Protein AF-A0A438CGZ0-F1 (afdb_monomer)

Nearest PDB structures (foldseek):
  6u94-assembly1_A  TM=7.783E-01  e=4.989E+00  Burkholderia mallei ATCC 23344

Structure (mmCIF, N/CA/C/O backbone):
data_AF-A0A438CGZ0-F1
#
_entry.id   AF-A0A438CGZ0-F1
#
loop_
_atom_site.group_PDB
_atom_site.id
_atom_site.type_symbol
_atom_site.label_atom_id
_atom_site.label_alt_id
_atom_site.label_comp_id
_atom_site.label_asym_id
_atom_site.label_entity_id
_atom_site.label_seq_id
_atom_site.pdbx_PDB_ins_code
_atom_site.Cartn_x
_atom_site.Cartn_y
_atom_site.Cartn_z
_atom_site.occupancy
_atom_site.B_iso_or_equiv
_atom_site.auth_seq_id
_atom_site.auth_comp_id
_atom_site.auth_asym_id
_atom_site.auth_atom_id
_atom_site.pdbx_PDB_model_num
ATOM 1 N N . MET A 1 1 ? 18.623 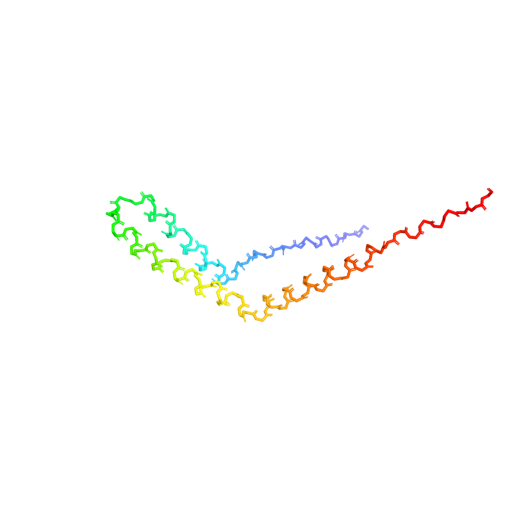-29.831 43.066 1.00 40.50 1 MET A N 1
ATOM 2 C CA . MET A 1 1 ? 19.033 -29.074 41.864 1.00 40.50 1 MET A CA 1
ATOM 3 C C . MET A 1 1 ? 17.835 -29.038 40.930 1.00 40.50 1 MET A C 1
ATOM 5 O O . MET A 1 1 ? 17.558 -30.032 40.277 1.00 40.50 1 MET A O 1
ATOM 9 N N . ALA A 1 2 ? 17.030 -27.977 40.992 1.00 46.72 2 ALA A N 1
ATOM 10 C CA . ALA A 1 2 ? 15.829 -27.858 40.170 1.00 46.72 2 ALA A CA 1
ATOM 11 C C . ALA A 1 2 ? 16.216 -27.200 38.841 1.00 46.72 2 ALA A C 1
ATOM 13 O O . ALA A 1 2 ? 16.559 -26.020 38.812 1.00 46.72 2 ALA A O 1
ATOM 14 N N . ASN A 1 3 ? 16.207 -27.978 37.758 1.00 55.06 3 ASN A N 1
ATOM 15 C CA . ASN A 1 3 ? 16.378 -27.449 36.411 1.00 55.06 3 ASN A CA 1
ATOM 16 C C . ASN A 1 3 ? 15.106 -26.685 36.039 1.00 55.06 3 ASN A C 1
ATOM 18 O O . ASN A 1 3 ? 14.075 -27.285 35.744 1.00 55.06 3 ASN A O 1
ATOM 22 N N . GLY A 1 4 ? 15.180 -25.355 36.096 1.00 56.44 4 GLY A N 1
ATOM 23 C CA . GLY A 1 4 ? 14.126 -24.480 35.603 1.00 56.44 4 GLY A CA 1
ATOM 24 C C . GLY A 1 4 ? 13.933 -24.695 34.105 1.00 56.44 4 GLY A C 1
ATOM 25 O O . GLY A 1 4 ? 14.864 -24.520 33.317 1.00 56.44 4 GLY A O 1
ATOM 26 N N . CYS A 1 5 ? 12.725 -25.083 33.707 1.00 59.53 5 CYS A N 1
ATOM 27 C CA . CYS A 1 5 ? 12.324 -25.157 32.309 1.00 59.53 5 CYS A CA 1
ATOM 28 C C . CYS A 1 5 ? 12.325 -23.743 31.712 1.00 59.53 5 CYS A C 1
ATOM 30 O O . CYS A 1 5 ? 11.352 -23.003 31.831 1.00 59.53 5 CYS A O 1
ATOM 32 N N . HIS A 1 6 ? 13.429 -23.358 31.072 1.00 62.50 6 HIS A N 1
ATOM 33 C CA . HIS A 1 6 ? 13.514 -22.125 30.299 1.00 62.50 6 HIS A CA 1
ATOM 34 C C . HIS A 1 6 ? 12.784 -22.332 28.966 1.00 62.50 6 HIS A C 1
ATOM 36 O O . HIS A 1 6 ? 13.388 -22.700 27.956 1.00 62.50 6 HIS A O 1
ATOM 42 N N . VAL A 1 7 ? 11.468 -22.122 28.962 1.00 61.81 7 VAL A N 1
ATOM 43 C CA . VAL A 1 7 ? 10.663 -22.113 27.735 1.00 61.81 7 VAL A CA 1
ATOM 44 C C . VAL A 1 7 ? 11.102 -20.904 26.909 1.00 61.81 7 VAL A C 1
ATOM 46 O O . VAL A 1 7 ? 10.766 -19.763 27.211 1.00 61.81 7 VAL A O 1
ATOM 49 N N . ARG A 1 8 ? 11.938 -21.138 25.894 1.00 63.56 8 ARG A N 1
ATOM 50 C CA . ARG A 1 8 ? 12.254 -20.132 24.878 1.00 63.56 8 ARG A CA 1
ATOM 51 C C . ARG A 1 8 ? 11.051 -20.038 23.948 1.00 63.56 8 ARG A C 1
ATOM 53 O O . ARG A 1 8 ? 10.795 -20.967 23.187 1.00 63.56 8 ARG A O 1
ATOM 60 N N . SER A 1 9 ? 10.306 -18.943 24.035 1.00 69.12 9 SER A N 1
ATOM 61 C CA . SER A 1 9 ? 9.227 -18.642 23.100 1.00 69.12 9 SER A CA 1
ATOM 62 C C . SER A 1 9 ? 9.799 -18.558 21.687 1.00 69.12 9 SER A C 1
ATOM 64 O O . SER A 1 9 ? 10.638 -17.709 21.397 1.00 69.12 9 SER A O 1
ATOM 66 N N . ILE A 1 10 ? 9.359 -19.456 20.815 1.00 62.75 10 ILE A N 1
ATOM 67 C CA . ILE A 1 10 ? 9.605 -19.365 19.380 1.00 62.75 10 ILE A CA 1
ATOM 68 C C . ILE A 1 10 ? 8.560 -18.412 18.797 1.00 62.75 10 ILE A C 1
ATOM 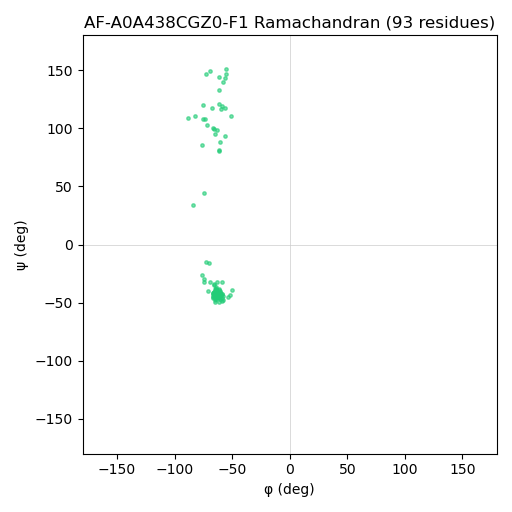70 O O . ILE A 1 10 ? 7.368 -18.716 18.794 1.00 62.75 10 ILE A O 1
ATOM 74 N N . SER A 1 11 ? 8.979 -17.231 18.345 1.00 66.50 11 SER A N 1
ATOM 75 C CA . SER A 1 11 ? 8.104 -16.387 17.537 1.00 66.50 11 SER A CA 1
ATOM 76 C C . SER A 1 11 ? 7.877 -17.093 16.203 1.00 66.50 11 SER A C 1
ATOM 78 O O . SER A 1 11 ? 8.812 -17.373 15.453 1.00 66.50 11 SER A O 1
ATOM 80 N N . LEU A 1 12 ? 6.620 -17.435 15.924 1.00 62.97 12 LEU A N 1
ATOM 81 C CA . LEU A 1 12 ? 6.235 -17.917 14.604 1.00 62.97 12 LEU A CA 1
ATOM 82 C C . LEU A 1 12 ? 6.521 -16.806 13.585 1.00 62.97 12 LEU A C 1
ATOM 84 O O . LEU A 1 12 ? 6.349 -15.628 13.916 1.00 62.97 12 LEU A O 1
ATOM 88 N N . PRO A 1 13 ? 6.952 -17.141 12.357 1.00 59.56 13 PRO A N 1
ATOM 89 C CA . PRO A 1 13 ? 7.134 -16.136 11.324 1.00 59.56 13 PRO A CA 1
ATOM 90 C C . PRO A 1 13 ? 5.813 -15.387 11.135 1.00 59.56 13 PRO A C 1
ATOM 92 O O . PRO A 1 13 ? 4.797 -15.985 10.776 1.00 59.56 13 PRO A O 1
ATOM 95 N N . SER A 1 14 ? 5.827 -14.081 11.405 1.00 64.38 14 SER A N 1
ATOM 96 C CA . SER A 1 14 ? 4.680 -13.212 11.156 1.00 64.38 14 SER A CA 1
ATOM 97 C C . SER A 1 14 ? 4.462 -13.162 9.651 1.00 64.38 14 SER A C 1
ATOM 99 O O . SER A 1 14 ? 5.185 -12.484 8.920 1.00 64.38 14 SER A O 1
ATOM 101 N N . ARG A 1 15 ? 3.509 -13.953 9.162 1.00 68.06 15 ARG A N 1
ATOM 102 C CA . ARG A 1 15 ? 3.150 -13.958 7.750 1.00 68.06 15 ARG A CA 1
ATOM 103 C C . ARG A 1 15 ? 2.330 -12.704 7.482 1.00 68.06 15 ARG A C 1
ATOM 105 O O . ARG A 1 15 ? 1.289 -12.508 8.104 1.00 68.06 15 ARG A O 1
ATOM 112 N N . SER A 1 16 ? 2.809 -11.853 6.578 1.00 75.94 16 SER A N 1
ATOM 113 C CA . SER A 1 16 ? 2.077 -10.650 6.183 1.00 75.94 16 SER A CA 1
ATOM 114 C C . SER A 1 16 ? 0.681 -11.016 5.685 1.00 75.94 16 SER A C 1
ATOM 116 O O . SER A 1 16 ? 0.493 -12.045 5.026 1.00 75.94 16 SER A O 1
ATOM 118 N N . HIS A 1 17 ? -0.297 -10.164 5.995 1.00 79.75 17 HIS A N 1
ATOM 119 C CA . HIS A 1 17 ? -1.657 -10.338 5.508 1.00 79.75 17 HIS A CA 1
ATOM 120 C C . HIS A 1 17 ? -1.655 -10.375 3.965 1.00 79.75 17 HIS A C 1
ATOM 122 O O . HIS A 1 17 ? -0.921 -9.591 3.351 1.00 79.75 17 HIS A O 1
ATOM 128 N N . PRO A 1 18 ? -2.457 -11.242 3.315 1.00 84.44 18 PRO A N 1
ATOM 129 C CA . PRO A 1 18 ? -2.502 -11.346 1.854 1.00 84.44 18 PRO A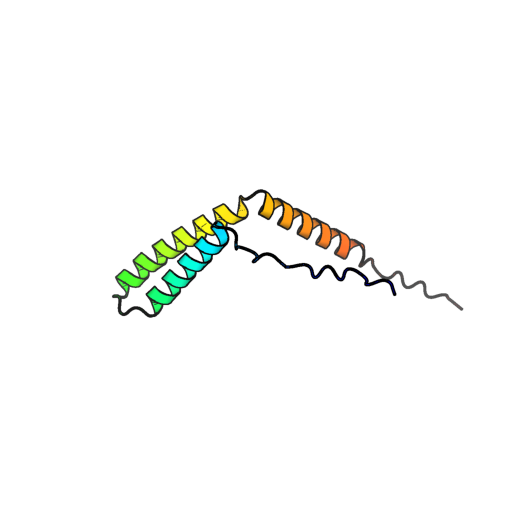 CA 1
ATOM 130 C C . PRO A 1 18 ? -2.685 -9.996 1.146 1.00 84.44 18 PRO A C 1
ATOM 132 O O . PRO A 1 18 ? -2.015 -9.720 0.154 1.00 84.44 18 PRO A O 1
ATOM 135 N N . THR A 1 19 ? -3.520 -9.116 1.705 1.00 86.62 19 THR A N 1
ATOM 136 C CA . THR A 1 19 ? -3.746 -7.757 1.187 1.00 86.62 19 THR A CA 1
ATOM 137 C C . THR A 1 19 ? -2.480 -6.898 1.219 1.00 86.62 19 THR A C 1
ATOM 139 O O . THR A 1 19 ? -2.160 -6.227 0.243 1.00 86.62 19 THR A O 1
ATOM 142 N N . THR A 1 20 ? -1.703 -6.959 2.303 1.00 86.56 20 THR A N 1
ATOM 143 C CA . THR A 1 20 ? -0.431 -6.228 2.423 1.00 86.56 20 THR A CA 1
ATOM 144 C C . THR A 1 20 ? 0.587 -6.714 1.395 1.00 86.56 20 THR A C 1
ATOM 146 O O . THR A 1 20 ? 1.319 -5.914 0.817 1.00 86.56 20 THR A O 1
ATOM 149 N N . LEU A 1 21 ? 0.615 -8.021 1.129 1.00 90.44 21 LEU A N 1
ATOM 150 C CA . LEU A 1 21 ? 1.496 -8.602 0.121 1.00 90.44 21 LEU A CA 1
ATOM 151 C C . LEU A 1 21 ? 1.110 -8.148 -1.297 1.00 90.44 21 LEU A C 1
ATOM 153 O O . LEU A 1 21 ? 1.987 -7.775 -2.074 1.00 90.44 21 LEU A O 1
ATOM 157 N N . LYS A 1 22 ? -0.192 -8.093 -1.603 1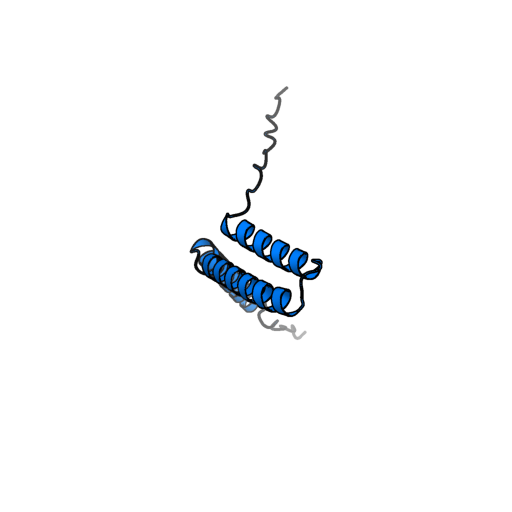.00 90.88 22 LYS A N 1
ATOM 158 C CA . LYS A 1 22 ? -0.724 -7.584 -2.880 1.00 90.88 22 LYS A CA 1
ATOM 159 C C . LYS A 1 22 ? -0.324 -6.119 -3.117 1.00 90.88 22 LYS A C 1
ATOM 161 O O . LYS A 1 22 ? 0.147 -5.784 -4.199 1.00 90.88 22 LYS A O 1
ATOM 166 N N . ILE A 1 23 ? -0.409 -5.269 -2.089 1.00 92.81 23 ILE A N 1
ATOM 167 C CA . ILE A 1 23 ? 0.050 -3.866 -2.148 1.00 92.81 23 ILE A CA 1
ATOM 168 C C . ILE A 1 23 ? 1.543 -3.791 -2.493 1.00 92.81 23 ILE A C 1
ATOM 170 O O . ILE A 1 23 ? 1.931 -3.061 -3.404 1.00 92.81 23 ILE A O 1
ATOM 174 N N . GLN A 1 24 ? 2.388 -4.570 -1.808 1.00 92.81 24 GLN A N 1
ATOM 175 C CA . GLN A 1 24 ? 3.829 -4.575 -2.086 1.00 92.81 24 GLN A CA 1
ATOM 176 C C . GLN A 1 24 ? 4.152 -5.028 -3.514 1.00 92.81 24 GLN A C 1
ATOM 178 O O . GLN A 1 24 ? 5.045 -4.468 -4.150 1.00 92.81 24 GLN A O 1
ATOM 183 N N . GLN A 1 25 ? 3.418 -6.011 -4.035 1.00 92.75 25 GLN A N 1
ATOM 184 C CA . GLN A 1 25 ? 3.579 -6.470 -5.414 1.00 92.75 25 GLN A CA 1
ATOM 185 C C . GLN A 1 25 ? 3.240 -5.370 -6.424 1.00 92.75 25 GLN A C 1
ATOM 187 O O . GLN A 1 25 ? 4.009 -5.159 -7.362 1.00 92.75 25 GLN A O 1
ATOM 192 N N . GLN A 1 26 ? 2.141 -4.637 -6.220 1.00 93.81 26 GLN A N 1
ATOM 193 C CA . GLN A 1 26 ? 1.762 -3.536 -7.114 1.00 93.81 26 GLN A CA 1
ATOM 194 C C . GLN A 1 26 ? 2.781 -2.392 -7.070 1.00 93.81 26 GLN A C 1
ATOM 196 O O . GLN A 1 26 ? 3.172 -1.874 -8.115 1.00 93.81 26 GLN A O 1
ATOM 201 N N . LEU A 1 27 ? 3.300 -2.056 -5.885 1.00 94.62 27 LEU A N 1
ATOM 202 C CA . LEU A 1 27 ? 4.379 -1.073 -5.753 1.00 94.62 27 LEU A CA 1
ATOM 203 C C . LEU A 1 27 ? 5.645 -1.514 -6.496 1.00 94.62 27 LEU A C 1
ATOM 205 O O . LEU A 1 27 ? 6.219 -0.734 -7.251 1.00 94.62 27 LEU A O 1
ATOM 209 N N . ASN A 1 28 ? 6.052 -2.776 -6.348 1.00 94.31 28 ASN A N 1
ATOM 210 C CA . ASN A 1 28 ? 7.215 -3.307 -7.059 1.00 94.31 28 ASN A CA 1
ATOM 211 C C . ASN A 1 28 ? 7.018 -3.277 -8.587 1.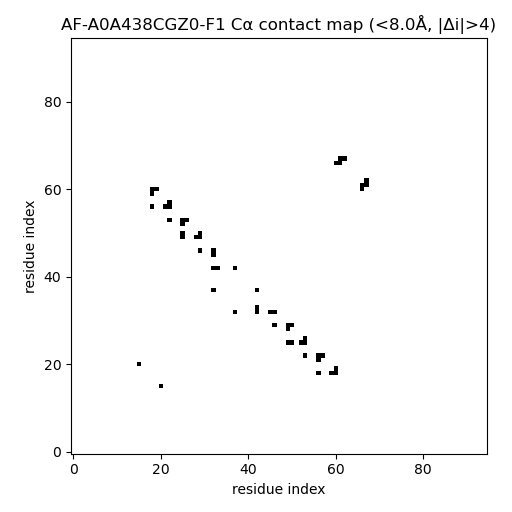00 94.31 28 ASN A C 1
ATOM 213 O O . ASN A 1 28 ? 7.922 -2.888 -9.329 1.00 94.31 28 ASN A O 1
ATOM 217 N N . LYS A 1 29 ? 5.817 -3.614 -9.065 1.00 92.69 29 LYS A N 1
ATOM 218 C CA . LYS A 1 29 ? 5.437 -3.527 -10.482 1.00 92.69 29 LYS A CA 1
ATOM 219 C C . LYS A 1 29 ? 5.535 -2.091 -11.017 1.00 92.69 29 LYS A C 1
ATOM 221 O O . LYS A 1 29 ? 6.043 -1.889 -12.115 1.00 92.69 29 LYS A O 1
ATOM 226 N N . LEU A 1 30 ? 5.112 -1.089 -10.245 1.00 92.88 30 LEU A N 1
ATOM 227 C CA . LEU A 1 30 ? 5.255 0.321 -10.629 1.00 92.88 30 LEU A CA 1
ATOM 228 C C . LEU A 1 30 ? 6.727 0.764 -10.669 1.00 92.88 30 LEU A C 1
ATOM 230 O O . LEU A 1 30 ? 7.141 1.402 -11.636 1.00 92.88 30 LEU A O 1
ATOM 234 N N . THR A 1 31 ? 7.542 0.367 -9.687 1.00 93.38 31 THR A N 1
ATOM 235 C CA . THR A 1 31 ? 8.988 0.659 -9.681 1.00 93.38 31 THR A CA 1
ATOM 236 C C . THR A 1 31 ? 9.708 0.011 -10.868 1.0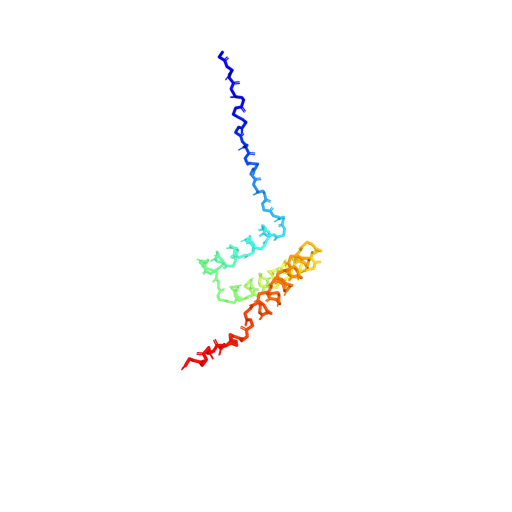0 93.38 31 THR A C 1
ATOM 238 O O . THR A 1 31 ? 10.542 0.633 -11.520 1.00 93.38 31 THR A O 1
ATOM 241 N N . THR A 1 32 ? 9.376 -1.240 -11.193 1.00 92.94 32 THR A N 1
ATOM 242 C CA . THR A 1 32 ? 9.970 -1.942 -12.345 1.00 92.94 32 THR A CA 1
ATOM 243 C C . THR A 1 32 ? 9.521 -1.363 -13.684 1.00 92.94 32 THR A C 1
ATOM 245 O O . THR A 1 32 ? 10.308 -1.339 -14.631 1.00 92.94 32 THR A O 1
ATOM 248 N N . LEU A 1 33 ? 8.289 -0.852 -13.775 1.00 91.88 33 LEU A N 1
ATOM 249 C CA . LEU A 1 33 ? 7.805 -0.140 -14.957 1.00 91.88 33 LEU A CA 1
ATOM 250 C C . LEU A 1 33 ? 8.587 1.159 -15.200 1.00 91.88 33 LEU A C 1
ATOM 252 O O . LEU A 1 33 ? 8.887 1.486 -16.349 1.00 91.88 33 LEU A O 1
ATOM 256 N N . GLU A 1 34 ? 8.948 1.876 -14.136 1.00 88.19 34 GLU A N 1
ATOM 257 C CA . GLU A 1 34 ? 9.772 3.085 -14.222 1.00 88.19 34 GLU A CA 1
ATOM 258 C C . GLU A 1 34 ? 11.151 2.762 -14.822 1.00 88.19 34 GLU A C 1
ATOM 260 O O . GLU A 1 34 ? 11.523 3.346 -15.845 1.00 88.19 34 GLU A O 1
ATOM 265 N N . ALA A 1 35 ? 11.812 1.724 -14.300 1.00 89.25 35 ALA A N 1
ATOM 266 C CA . ALA A 1 35 ? 13.106 1.234 -14.781 1.00 89.25 35 ALA A CA 1
ATOM 267 C C . ALA A 1 35 ? 13.064 0.543 -16.165 1.00 89.25 35 ALA A C 1
ATOM 269 O O . ALA A 1 35 ? 14.103 0.333 -16.793 1.00 89.25 35 ALA A O 1
ATOM 270 N N . SER A 1 36 ? 11.882 0.164 -16.656 1.00 89.00 36 SER A N 1
ATOM 271 C CA . SER A 1 36 ? 11.711 -0.520 -17.943 1.00 89.00 36 SER A CA 1
ATOM 272 C C . SER A 1 36 ? 12.013 0.404 -19.131 1.00 89.00 36 SER A C 1
ATOM 274 O O . SER A 1 36 ? 11.736 1.599 -19.096 1.00 89.00 36 SER A O 1
ATOM 276 N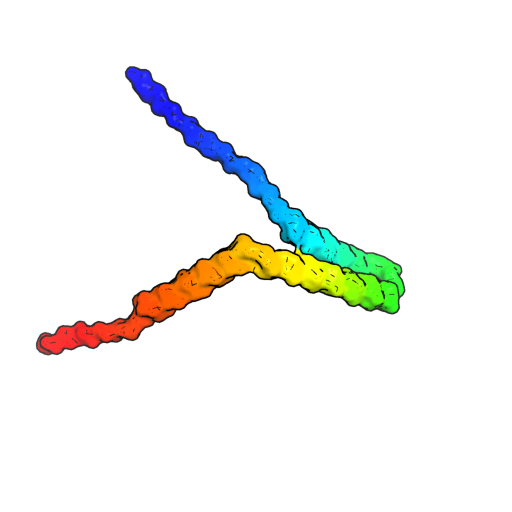 N . SER A 1 37 ? 12.504 -0.132 -20.250 1.00 87.00 37 SER A N 1
ATOM 277 C CA . SER A 1 37 ? 12.676 0.621 -21.509 1.00 87.00 37 SER A CA 1
ATOM 278 C C . SER A 1 37 ? 11.391 0.692 -22.353 1.00 87.00 37 SER A C 1
ATOM 280 O O . SER A 1 37 ? 11.432 0.663 -23.580 1.00 87.00 37 SER A O 1
ATOM 282 N N . THR A 1 38 ? 10.226 0.751 -21.707 1.00 86.19 38 THR A N 1
ATOM 283 C CA . THR A 1 38 ? 8.923 0.906 -22.368 1.00 86.19 38 THR A CA 1
ATOM 284 C C . THR A 1 38 ? 8.733 2.326 -22.907 1.00 86.19 38 THR A C 1
ATOM 286 O O . THR A 1 38 ? 9.200 3.301 -22.318 1.00 86.19 38 THR A O 1
ATOM 289 N N . SER A 1 39 ? 8.024 2.450 -24.035 1.00 89.81 39 SER A N 1
ATOM 290 C CA . SER A 1 39 ? 7.641 3.752 -24.600 1.00 89.81 39 SER A CA 1
ATOM 291 C C . SER A 1 39 ? 6.869 4.585 -23.574 1.00 89.81 39 SER A C 1
ATOM 293 O O . SER A 1 39 ? 6.097 4.030 -22.791 1.00 89.81 39 SER A O 1
ATOM 295 N N . ALA A 1 40 ? 7.033 5.911 -23.603 1.00 88.19 40 ALA A N 1
ATOM 296 C CA . ALA A 1 40 ? 6.410 6.831 -22.650 1.00 88.19 40 ALA A CA 1
ATOM 297 C C . ALA A 1 40 ? 4.892 6.616 -22.523 1.00 88.19 40 ALA A C 1
ATOM 299 O O . ALA A 1 40 ? 4.382 6.521 -21.414 1.00 88.19 40 ALA A O 1
ATOM 300 N N . LEU A 1 41 ? 4.185 6.429 -23.644 1.00 88.75 41 LEU A N 1
ATOM 301 C CA . LEU A 1 41 ? 2.741 6.167 -23.644 1.00 88.75 41 LEU A CA 1
ATOM 302 C C . LEU A 1 41 ? 2.379 4.823 -22.982 1.00 88.75 41 LEU A C 1
ATOM 304 O O . LEU A 1 41 ? 1.385 4.721 -22.259 1.00 88.75 41 LEU A O 1
ATOM 308 N N . GLY A 1 42 ? 3.206 3.796 -23.199 1.00 88.19 42 GLY A N 1
ATOM 309 C CA . GLY A 1 42 ? 3.076 2.501 -22.528 1.00 88.19 42 GLY A CA 1
ATOM 310 C C . GLY A 1 42 ? 3.293 2.640 -21.023 1.00 88.19 42 GLY A C 1
ATOM 311 O O . GLY A 1 42 ? 2.460 2.210 -20.237 1.00 88.19 42 GLY A O 1
ATOM 312 N N . LYS A 1 43 ? 4.342 3.357 -20.604 1.00 90.69 43 LYS A N 1
ATOM 313 C CA . LYS A 1 43 ? 4.581 3.655 -19.184 1.00 90.69 43 LYS A CA 1
ATOM 314 C C . LYS A 1 43 ? 3.416 4.396 -18.539 1.00 90.69 43 LYS A C 1
ATOM 316 O O . LYS A 1 43 ? 3.016 4.034 -17.439 1.00 90.69 43 LYS A O 1
ATOM 321 N N . THR A 1 44 ? 2.848 5.400 -19.207 1.00 90.75 44 THR A N 1
ATOM 322 C CA . THR A 1 44 ? 1.712 6.151 -18.659 1.00 90.75 44 THR A CA 1
ATOM 323 C C . THR A 1 44 ? 0.480 5.262 -18.507 1.00 90.75 44 THR A C 1
ATOM 325 O O . THR A 1 44 ? -0.100 5.216 -17.429 1.00 90.75 44 THR A O 1
ATOM 328 N N . SER A 1 45 ? 0.098 4.513 -19.545 1.00 92.19 45 SER A N 1
ATOM 329 C CA . SER A 1 45 ? -1.085 3.638 -19.489 1.00 92.19 45 SER A CA 1
ATOM 330 C C . SER A 1 45 ? -0.935 2.497 -18.474 1.00 92.19 45 SER A C 1
ATOM 332 O O . SER A 1 45 ? -1.812 2.305 -17.631 1.00 92.19 45 SER A O 1
ATOM 334 N N . ASN A 1 46 ? 0.197 1.789 -18.481 1.00 91.31 46 ASN A N 1
ATOM 335 C CA . ASN A 1 46 ? 0.497 0.748 -17.497 1.00 91.31 46 ASN A CA 1
ATOM 336 C C . ASN A 1 46 ? 0.619 1.310 -16.072 1.00 91.31 46 ASN A C 1
ATOM 338 O O . ASN A 1 46 ? 0.199 0.651 -15.122 1.00 91.31 46 ASN A O 1
ATOM 342 N N . GLY A 1 47 ? 1.171 2.515 -15.918 1.00 93.50 47 GLY A N 1
ATOM 343 C CA . GLY A 1 47 ? 1.314 3.186 -14.629 1.00 93.50 47 GLY A CA 1
ATOM 344 C C . GLY A 1 47 ? -0.035 3.566 -14.027 1.00 93.50 47 GLY A C 1
ATOM 345 O O . GLY A 1 47 ? -0.274 3.294 -12.854 1.00 93.50 47 GLY A O 1
ATOM 346 N N . LEU A 1 48 ? -0.944 4.119 -14.837 1.00 94.81 48 LEU A N 1
ATOM 347 C CA . LEU A 1 48 ? -2.309 4.439 -14.410 1.00 94.81 48 LEU A CA 1
ATOM 348 C C . LEU A 1 48 ? -3.092 3.184 -14.009 1.00 94.81 48 LEU A C 1
ATOM 350 O O . LEU A 1 48 ? -3.727 3.177 -12.959 1.00 94.81 48 LEU A O 1
ATOM 354 N N . SER A 1 49 ? -2.989 2.107 -14.791 1.00 93.44 49 SER A N 1
ATOM 355 C CA . SER A 1 49 ? -3.626 0.830 -14.444 1.00 93.44 49 SER A CA 1
ATOM 356 C C . SER A 1 49 ? -3.057 0.234 -13.148 1.00 93.44 49 SER A C 1
ATOM 358 O O . SER A 1 49 ? -3.813 -0.220 -12.294 1.00 93.44 49 SER A O 1
ATOM 360 N N . GLY A 1 50 ? -1.735 0.288 -12.948 1.00 93.56 50 GLY A N 1
ATOM 361 C CA . GLY A 1 50 ? -1.117 -0.168 -11.699 1.00 93.56 50 GLY A CA 1
ATOM 362 C C . GLY A 1 50 ? -1.510 0.680 -10.483 1.00 93.56 50 GLY A C 1
ATOM 363 O O . GLY A 1 50 ? -1.669 0.142 -9.389 1.00 93.56 50 GLY A O 1
ATOM 364 N N . LEU A 1 51 ? -1.708 1.989 -10.666 1.00 95.00 51 LEU A N 1
ATOM 365 C CA . LEU A 1 51 ? -2.237 2.880 -9.629 1.00 95.00 51 LEU A CA 1
ATOM 366 C C . LEU A 1 51 ? -3.676 2.518 -9.253 1.00 95.00 51 LEU A C 1
ATOM 368 O O . LEU A 1 51 ? -3.976 2.429 -8.067 1.00 95.00 51 LEU A O 1
ATOM 372 N N . GLU A 1 52 ? -4.546 2.274 -10.231 1.00 95.38 52 GLU A N 1
ATOM 373 C CA . GLU A 1 52 ? -5.923 1.828 -9.984 1.00 95.38 52 GLU A CA 1
ATOM 374 C C . GLU A 1 52 ? -5.955 0.517 -9.180 1.00 95.38 52 GLU A C 1
ATOM 376 O O . GLU A 1 52 ? -6.637 0.427 -8.157 1.00 95.38 52 GLU A O 1
ATOM 381 N N . GLU A 1 53 ? -5.155 -0.481 -9.578 1.00 94.00 53 GLU A N 1
ATOM 382 C CA . GLU A 1 53 ? -5.028 -1.736 -8.827 1.00 94.00 53 GLU A CA 1
ATOM 383 C C . GLU A 1 53 ? -4.541 -1.500 -7.390 1.00 94.00 53 GLU A C 1
ATOM 385 O O . GLU A 1 53 ? -5.066 -2.106 -6.452 1.00 94.00 53 GLU A O 1
ATOM 390 N N . LEU A 1 54 ? -3.553 -0.622 -7.200 1.00 95.06 54 LEU A N 1
ATOM 391 C CA . LEU A 1 54 ? -3.028 -0.274 -5.880 1.00 95.06 54 LEU A CA 1
ATOM 392 C C . LEU A 1 54 ? -4.101 0.378 -4.999 1.00 95.06 54 LEU A C 1
ATOM 394 O O . LEU A 1 54 ? -4.245 -0.016 -3.839 1.00 95.06 54 LEU A O 1
ATOM 398 N N . TYR A 1 55 ? -4.868 1.325 -5.545 1.00 94.56 55 TYR A N 1
ATOM 399 C CA . TYR A 1 55 ? -5.977 1.970 -4.839 1.00 94.56 55 TYR A CA 1
ATOM 400 C C . TYR A 1 55 ? -7.026 0.951 -4.392 1.00 94.56 55 TYR A C 1
ATOM 402 O O . TYR A 1 55 ? -7.399 0.950 -3.220 1.00 94.56 55 TYR A O 1
ATOM 410 N N . ASN A 1 56 ? -7.420 0.026 -5.270 1.00 94.06 56 ASN A N 1
ATOM 411 C CA . ASN A 1 56 ? -8.355 -1.045 -4.915 1.00 94.06 56 ASN A CA 1
ATOM 412 C C . ASN A 1 56 ? -7.806 -1.934 -3.785 1.00 94.06 56 ASN A C 1
ATOM 414 O O . ASN A 1 56 ? -8.531 -2.283 -2.859 1.00 94.06 56 ASN A O 1
ATOM 418 N N . CYS A 1 57 ? -6.508 -2.256 -3.799 1.00 92.50 57 CYS A N 1
ATOM 419 C CA . CYS A 1 57 ? -5.891 -3.031 -2.716 1.00 92.50 57 CYS A CA 1
ATOM 420 C C . CYS A 1 57 ? -5.874 -2.276 -1.378 1.00 92.50 57 CYS A C 1
ATOM 422 O O . CYS A 1 57 ? -5.980 -2.896 -0.319 1.00 92.50 57 CYS A O 1
ATOM 424 N N . MET A 1 58 ? -5.704 -0.952 -1.409 1.00 91.94 58 MET A N 1
ATOM 425 C CA . MET A 1 58 ? -5.771 -0.125 -0.205 1.00 91.94 58 MET A CA 1
ATOM 426 C C . MET A 1 58 ? -7.197 -0.018 0.330 1.00 91.94 58 MET A C 1
ATOM 428 O O . MET A 1 58 ? -7.384 -0.108 1.540 1.00 91.94 58 MET A O 1
ATOM 432 N N . ASP A 1 59 ? -8.191 0.114 -0.546 1.00 92.88 59 ASP A N 1
ATOM 433 C CA . ASP A 1 59 ? -9.602 0.108 -0.158 1.00 92.88 59 ASP A CA 1
ATOM 434 C C . ASP A 1 59 ? -10.008 -1.238 0.471 1.00 92.88 59 ASP A C 1
ATOM 436 O O . ASP A 1 59 ? -10.559 -1.280 1.574 1.00 92.88 59 ASP A O 1
ATOM 440 N N . GLU A 1 60 ? -9.601 -2.357 -0.142 1.00 92.75 60 GLU A N 1
ATOM 441 C CA . GLU A 1 60 ? -9.725 -3.695 0.450 1.00 92.75 60 GLU A CA 1
ATOM 442 C C . GLU A 1 60 ? -9.077 -3.742 1.846 1.00 92.75 60 GLU A C 1
ATOM 444 O O . GLU A 1 60 ? -9.673 -4.248 2.791 1.00 92.75 60 GLU A O 1
ATOM 449 N N . LEU A 1 61 ? -7.874 -3.186 2.023 1.00 92.12 61 LEU A N 1
ATOM 450 C CA . LEU A 1 61 ? -7.199 -3.177 3.325 1.00 92.12 61 LEU A CA 1
ATOM 451 C C . LEU A 1 61 ? -7.938 -2.331 4.371 1.00 92.12 61 LEU A C 1
ATOM 453 O O . LEU A 1 61 ? -8.004 -2.732 5.533 1.00 92.12 61 LEU A O 1
ATOM 457 N N . LEU A 1 62 ? -8.456 -1.166 3.990 1.00 90.75 62 LEU A N 1
ATOM 458 C CA . LEU A 1 62 ? -9.147 -0.241 4.893 1.00 90.75 62 LEU A CA 1
ATOM 459 C C . LEU A 1 62 ? -10.554 -0.731 5.255 1.00 90.75 62 LEU A C 1
ATOM 461 O O . LEU A 1 62 ? -11.029 -0.486 6.364 1.00 90.75 62 LEU A O 1
ATOM 465 N N . SER A 1 63 ? -11.202 -1.467 4.355 1.00 91.38 63 SER A N 1
ATOM 466 C CA . SER A 1 63 ? -12.502 -2.092 4.605 1.00 91.38 63 SER A CA 1
ATOM 467 C C . SER A 1 63 ? -12.423 -3.299 5.548 1.00 91.38 63 SER A C 1
ATOM 469 O O . SER A 1 63 ? -13.448 -3.696 6.105 1.00 91.38 63 SER A O 1
ATOM 471 N N . LEU A 1 64 ? -11.230 -3.858 5.804 1.00 91.25 64 LEU A N 1
ATOM 472 C CA . LEU A 1 64 ? -11.073 -4.971 6.740 1.00 91.25 64 LEU A CA 1
ATOM 473 C C . LEU A 1 64 ? -11.495 -4.580 8.173 1.00 91.25 64 LEU A C 1
ATOM 475 O O . LEU A 1 64 ? -10.998 -3.585 8.711 1.00 91.25 64 LEU A O 1
ATOM 479 N N . PRO A 1 65 ? -12.307 -5.407 8.863 1.00 87.25 65 PRO A N 1
ATOM 480 C CA . PRO A 1 65 ? -12.729 -5.130 10.238 1.00 87.25 65 PRO A CA 1
ATOM 481 C C . PRO A 1 65 ? -11.568 -5.000 11.225 1.00 87.25 65 PRO A C 1
ATOM 483 O O . PRO A 1 65 ? -11.667 -4.258 12.199 1.00 87.25 65 PRO A O 1
ATOM 486 N N . SER A 1 66 ? -10.472 -5.730 11.005 1.00 86.00 66 SER A N 1
ATOM 487 C CA . SER A 1 66 ? -9.262 -5.638 11.829 1.00 86.00 66 SER A CA 1
ATOM 488 C C . SER A 1 66 ? -8.581 -4.280 11.681 1.00 86.00 66 SER A C 1
ATOM 490 O O . SER A 1 66 ? -8.166 -3.693 12.677 1.00 86.00 66 SER A O 1
ATOM 492 N N . THR A 1 67 ? -8.512 -3.760 10.455 1.00 87.44 67 THR A N 1
ATOM 493 C CA . THR A 1 67 ? -7.960 -2.438 10.160 1.00 87.44 67 THR A CA 1
ATOM 494 C C . THR A 1 67 ? -8.838 -1.348 10.763 1.00 87.44 67 THR A C 1
ATOM 496 O O . THR A 1 67 ? -8.320 -0.470 11.445 1.00 87.44 67 THR A O 1
ATOM 499 N N . GLN A 1 68 ? -10.163 -1.430 10.601 1.00 91.12 68 GLN A N 1
ATOM 500 C CA . GLN A 1 68 ? -11.086 -0.463 11.207 1.00 91.12 68 GLN A CA 1
ATOM 501 C C . GLN A 1 68 ? -10.990 -0.465 12.733 1.00 91.12 68 GLN A C 1
ATOM 503 O O . GLN A 1 68 ? -10.871 0.598 13.333 1.00 91.12 68 GLN A O 1
ATOM 508 N N . GLN A 1 69 ? -10.957 -1.644 13.363 1.00 88.75 69 GLN A N 1
ATOM 509 C CA . GLN A 1 69 ? -10.773 -1.751 14.813 1.00 88.75 69 GLN A CA 1
ATOM 510 C C . GLN A 1 69 ? -9.437 -1.164 15.267 1.00 88.75 69 GLN A C 1
ATOM 512 O O . GLN A 1 69 ? -9.415 -0.404 16.230 1.00 88.75 69 GLN A O 1
ATOM 517 N N . ALA A 1 70 ? -8.337 -1.466 14.573 1.00 86.62 70 ALA A N 1
ATOM 518 C CA . ALA A 1 70 ? -7.028 -0.908 14.900 1.00 86.62 70 ALA A CA 1
ATOM 519 C C . ALA A 1 70 ? -7.015 0.627 14.789 1.00 86.62 70 ALA A C 1
ATOM 521 O O . ALA A 1 70 ? -6.491 1.304 15.671 1.00 86.62 70 ALA A O 1
ATOM 522 N N . LEU A 1 71 ? -7.643 1.185 13.749 1.00 87.19 71 LEU A N 1
ATOM 523 C CA . LEU A 1 71 ? -7.774 2.632 13.574 1.00 87.19 71 LEU A CA 1
ATOM 524 C C . LEU A 1 71 ? -8.656 3.261 14.662 1.00 87.19 71 LEU A C 1
ATOM 526 O O . LEU A 1 71 ? -8.295 4.303 15.206 1.00 87.19 71 LEU A O 1
ATOM 530 N N . SER A 1 72 ? -9.780 2.632 15.018 1.00 86.44 72 SER A N 1
ATOM 531 C CA . SER A 1 72 ? -10.651 3.090 16.108 1.00 86.44 72 SER A CA 1
ATOM 532 C C . SER A 1 72 ? -9.950 3.056 17.467 1.00 86.44 72 SER A C 1
ATOM 534 O O . SER A 1 72 ? -10.068 4.017 18.226 1.00 86.44 72 SER A O 1
ATOM 536 N N . LEU A 1 73 ? -9.197 1.992 17.762 1.00 84.12 73 LEU A N 1
ATOM 537 C CA . LEU A 1 73 ? -8.391 1.881 18.981 1.00 84.12 73 LEU A CA 1
ATOM 538 C C . LEU A 1 73 ? -7.331 2.980 19.035 1.00 84.12 73 LEU A C 1
ATOM 540 O O . LEU A 1 73 ? -7.234 3.676 20.038 1.00 84.12 73 LEU A O 1
ATOM 544 N N . HIS A 1 74 ? -6.615 3.209 17.936 1.00 80.94 74 HIS A N 1
ATOM 545 C CA . HIS A 1 74 ? -5.621 4.276 17.853 1.00 80.94 74 HIS A CA 1
ATOM 546 C C . HIS A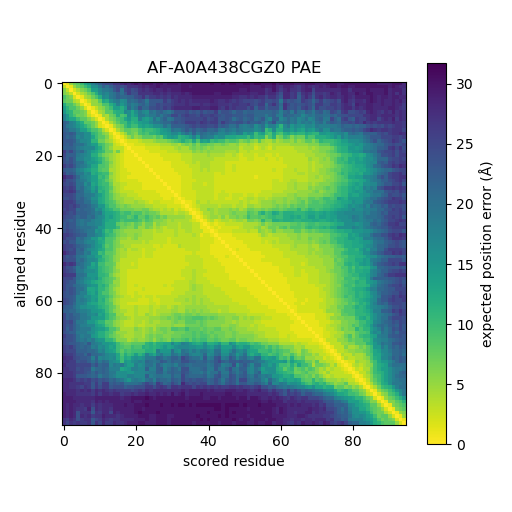 1 74 ? -6.240 5.674 18.041 1.00 80.94 74 HIS A C 1
ATOM 548 O O . HIS A 1 74 ? -5.667 6.531 18.710 1.00 80.94 74 HIS A O 1
ATOM 554 N N . GLN A 1 75 ? -7.437 5.922 17.493 1.00 75.81 75 GLN A N 1
ATOM 555 C CA . GLN A 1 75 ? -8.160 7.178 17.734 1.00 75.81 75 GLN A CA 1
ATOM 556 C C . GLN A 1 75 ? -8.554 7.340 19.204 1.00 75.81 75 GLN A C 1
ATOM 558 O O . GLN A 1 75 ? -8.474 8.444 19.739 1.00 75.81 75 GLN A O 1
ATOM 563 N N . HIS A 1 76 ? -8.960 6.250 19.855 1.00 72.62 76 HIS A N 1
ATOM 564 C CA . HIS A 1 76 ? -9.281 6.248 21.276 1.00 72.62 76 HIS A CA 1
ATOM 565 C C . HIS A 1 76 ? -8.035 6.500 22.138 1.00 72.62 76 HIS A C 1
ATOM 567 O O . HIS A 1 76 ? -8.078 7.336 23.034 1.00 72.62 76 HIS A O 1
ATOM 573 N N . GLU A 1 77 ? -6.908 5.848 21.843 1.00 73.00 77 GLU A N 1
ATOM 574 C CA . GLU A 1 77 ? -5.625 6.093 22.518 1.00 73.00 77 GLU A CA 1
ATOM 575 C C . GLU A 1 77 ? -5.168 7.547 22.362 1.00 73.00 77 GLU A C 1
ATOM 577 O O . GLU A 1 77 ? -4.770 8.171 23.345 1.00 73.00 77 GLU A O 1
ATOM 582 N N . LYS A 1 78 ? -5.300 8.120 21.159 1.00 77.19 78 LYS A N 1
ATOM 583 C CA . LYS A 1 78 ? -4.996 9.534 20.912 1.00 77.19 78 LYS A CA 1
ATOM 584 C C . LYS A 1 78 ? -5.876 10.465 21.753 1.00 77.19 78 LYS A C 1
ATOM 586 O O . LYS A 1 78 ? -5.352 11.375 22.389 1.00 77.19 78 LYS A O 1
ATOM 591 N N . TRP A 1 79 ? -7.187 10.221 21.789 1.00 67.44 79 TRP A N 1
ATOM 592 C CA . TRP A 1 79 ? -8.128 11.001 22.605 1.00 67.44 79 TRP A CA 1
ATOM 593 C C . TRP A 1 79 ? -7.810 10.922 24.101 1.00 67.44 79 TRP A C 1
ATOM 595 O O . TRP A 1 79 ? -7.862 11.930 24.804 1.00 67.44 79 TRP A O 1
ATOM 605 N N . VAL A 1 80 ? -7.469 9.729 24.592 1.00 65.75 80 VAL A N 1
ATOM 606 C CA . VAL A 1 80 ? -7.085 9.517 25.993 1.00 65.75 80 VAL A CA 1
ATOM 607 C C . VAL A 1 80 ? -5.778 10.241 26.315 1.00 65.75 80 VAL A C 1
ATOM 609 O O . VAL A 1 80 ? -5.685 10.866 27.368 1.00 65.75 80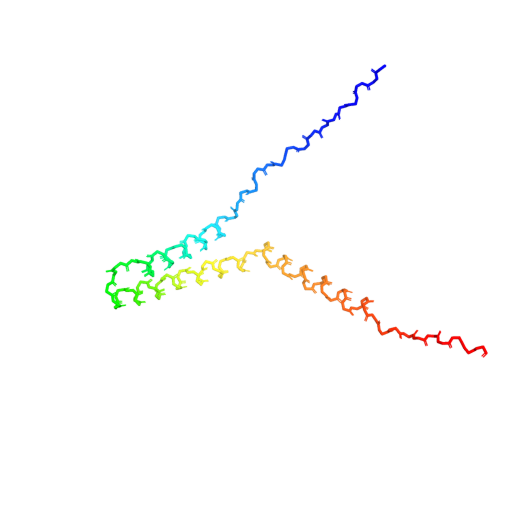 VAL A O 1
ATOM 612 N N . ASN A 1 81 ? -4.793 10.215 25.414 1.00 69.94 81 ASN A N 1
ATOM 613 C CA . ASN A 1 81 ? -3.535 10.932 25.609 1.00 69.94 81 ASN A CA 1
ATOM 614 C C . ASN A 1 81 ? -3.741 12.456 25.648 1.00 69.94 81 ASN A C 1
ATOM 616 O O . ASN A 1 81 ? -3.225 13.110 26.546 1.00 69.94 81 ASN A O 1
ATOM 620 N N . GLU A 1 82 ? -4.530 13.018 24.725 1.00 72.00 82 GLU A N 1
ATOM 621 C CA . GLU A 1 82 ? -4.835 14.461 24.701 1.00 72.00 82 GLU A CA 1
ATOM 622 C C . GLU A 1 82 ? -5.608 14.929 25.948 1.00 72.00 82 GLU A C 1
ATOM 624 O O . GLU A 1 82 ? -5.415 16.054 26.402 1.00 72.00 82 GLU A O 1
ATOM 629 N N . LEU A 1 83 ? -6.454 14.076 26.536 1.00 69.56 83 LEU A N 1
ATOM 630 C CA . LEU A 1 83 ? -7.152 14.381 27.790 1.00 69.56 83 LEU A CA 1
ATOM 631 C C . LEU A 1 83 ? -6.231 14.306 29.022 1.00 69.56 83 LEU A C 1
ATOM 633 O O . LEU A 1 83 ? -6.447 15.029 29.996 1.00 69.56 83 LEU A O 1
ATOM 637 N N . LEU A 1 84 ? -5.236 13.414 29.002 1.00 63.47 84 LEU A N 1
ATOM 638 C CA . LEU A 1 84 ? -4.258 13.251 30.083 1.00 63.47 84 LEU A CA 1
ATOM 639 C C . LEU A 1 84 ? -3.198 14.364 30.089 1.00 63.47 84 LEU A C 1
ATOM 641 O O . LEU A 1 84 ? -2.715 14.707 31.167 1.00 63.47 84 LEU A O 1
ATOM 645 N N . ASP A 1 85 ? -2.920 14.989 28.941 1.00 61.75 85 ASP A N 1
ATOM 646 C CA . ASP A 1 85 ? -2.167 16.252 28.807 1.00 61.75 85 ASP A CA 1
ATOM 647 C C . ASP A 1 85 ? -3.013 17.475 29.239 1.00 61.75 85 ASP A C 1
ATOM 649 O O . ASP A 1 85 ? -3.065 18.516 28.577 1.00 61.75 85 ASP A O 1
ATOM 653 N N . GLY A 1 86 ? -3.725 17.352 30.365 1.00 57.59 86 GLY A N 1
ATOM 654 C CA . GLY A 1 86 ? -4.503 18.445 30.944 1.00 57.59 86 GLY A CA 1
ATOM 655 C C . GLY A 1 86 ? -3.637 19.691 31.189 1.00 57.59 86 GLY A C 1
ATOM 656 O O . GLY A 1 86 ? -2.436 19.567 31.442 1.00 57.59 86 GLY A O 1
ATOM 657 N N . PRO A 1 87 ? -4.213 20.911 31.141 1.00 56.22 87 PRO A N 1
ATOM 658 C CA . PRO A 1 87 ? -3.464 22.119 31.451 1.00 56.22 87 PRO A CA 1
ATOM 659 C C . PRO A 1 87 ? -2.926 21.982 32.871 1.00 56.22 87 PRO A C 1
ATOM 661 O O . PRO A 1 87 ? -3.702 21.831 33.814 1.00 56.22 87 PRO A O 1
ATOM 664 N N . GLU A 1 88 ? -1.603 22.011 33.022 1.00 54.12 88 GLU A N 1
ATOM 665 C CA . GLU A 1 88 ? -0.965 22.098 34.327 1.00 54.12 88 GLU A CA 1
ATOM 666 C C . GLU A 1 88 ? -1.490 23.351 35.045 1.00 54.12 88 GLU A C 1
ATOM 668 O O . GLU A 1 88 ? -0.986 24.464 34.872 1.00 54.12 88 GLU A O 1
ATOM 673 N N . GLU A 1 89 ? -2.534 23.168 35.858 1.00 48.59 89 GLU A N 1
ATOM 674 C CA . GLU A 1 89 ? -2.959 24.079 36.911 1.00 48.59 89 GLU A CA 1
ATOM 675 C C . GLU A 1 89 ? -1.780 24.157 37.874 1.00 48.59 89 GLU A C 1
ATOM 677 O O . GLU A 1 89 ? -1.632 23.382 38.826 1.00 48.59 89 GLU A O 1
ATOM 682 N N . LYS A 1 90 ? -0.887 25.094 37.563 1.00 51.38 90 LYS A N 1
ATOM 683 C CA . LYS A 1 90 ? 0.216 25.529 38.393 1.00 51.38 90 LYS A CA 1
ATOM 684 C C . LYS A 1 90 ? -0.391 26.102 39.668 1.00 51.38 90 LYS A C 1
ATOM 686 O O . LYS A 1 90 ? -0.498 27.319 39.821 1.00 51.38 90 LYS A O 1
ATOM 691 N N . ARG A 1 91 ? -0.746 25.224 40.612 1.00 53.25 91 ARG A N 1
ATOM 692 C CA . ARG A 1 91 ? -0.938 25.565 42.020 1.00 53.25 91 ARG A CA 1
ATOM 693 C C . ARG A 1 91 ? 0.402 26.069 42.538 1.00 53.25 91 ARG A C 1
ATOM 695 O O . ARG A 1 91 ? 1.185 25.349 43.147 1.00 53.25 91 ARG A O 1
ATOM 702 N N . ARG A 1 92 ? 0.684 27.338 42.247 1.00 50.25 92 ARG A N 1
ATOM 703 C CA . ARG A 1 92 ? 1.668 28.133 42.957 1.00 50.25 92 ARG A CA 1
ATOM 704 C C . ARG A 1 92 ? 1.134 28.219 44.379 1.00 50.25 92 ARG A C 1
ATOM 706 O O . ARG A 1 92 ? 0.237 29.008 44.655 1.00 50.25 92 ARG A O 1
ATOM 713 N N . CYS A 1 93 ? 1.652 27.366 45.256 1.00 49.66 93 CYS A N 1
ATOM 714 C CA . CYS A 1 93 ? 1.580 27.602 46.685 1.00 49.66 93 CYS A CA 1
ATOM 715 C C . CYS A 1 93 ? 2.104 29.023 46.915 1.00 49.66 93 CYS A C 1
ATOM 717 O O . CYS A 1 93 ? 3.273 29.307 46.649 1.00 49.66 93 CYS A O 1
ATOM 719 N N . VAL A 1 94 ? 1.208 29.929 47.296 1.00 48.12 94 VAL A N 1
ATOM 720 C CA . VAL A 1 94 ? 1.580 31.244 47.803 1.00 48.12 94 VAL A CA 1
ATOM 721 C C . VAL A 1 94 ? 2.125 30.972 49.200 1.00 48.12 94 VAL A C 1
ATOM 723 O O . VAL A 1 94 ? 1.374 30.533 50.070 1.00 48.12 94 VAL A O 1
ATOM 726 N N . HIS A 1 95 ? 3.439 31.106 49.357 1.00 45.56 95 HIS A N 1
ATOM 727 C CA . HIS A 1 95 ? 4.082 31.215 50.660 1.00 45.56 95 HIS A CA 1
ATOM 728 C C . HIS A 1 95 ? 4.354 32.692 50.920 1.00 45.56 95 HIS A C 1
ATOM 730 O O . HIS A 1 95 ? 4.791 33.363 49.955 1.00 45.56 95 HIS A O 1
#

Organism: Vitis vinifera (NCBI:txid29760)

Sequence (95 aa):
MANGCHVRSISLPSRSHPTTLKIQQQLNKLTTLEASSTSALGKTSNGLSGLEELYNCMDELLSLPSTQQALSLHQHEKWVNELLDGPEEKRRCVH

InterPro domains:
  IPR004320 Protein BPS1, chloroplastic [PF03087] (47-86)

pLDDT: mean 79.02, std 15.73, range [40.5, 95.38]

Mean predicted aligned error: 13.3 Å

Radius of gyration: 24.97 Å; Cα contacts (8 Å, |Δi|>4): 28; chains: 1; bounding box: 32×60×75 Å

Solvent-accessible surface area (backbone atoms only — not comparable to full-atom values): 5841 Å² total; per-residue (Å²): 135,83,82,76,84,79,81,75,83,77,80,71,82,83,73,74,54,71,54,61,52,53,39,53,52,39,51,50,52,49,54,50,50,68,76,41,94,61,55,69,69,54,43,50,54,54,46,52,53,44,48,54,54,37,51,53,38,49,50,57,48,58,68,33,68,68,46,45,49,53,52,52,50,51,53,49,53,50,53,52,52,60,61,70,64,53,82,82,78,77,78,72,78,85,127

Foldseek 3Di:
DDDPPPPDDDDDPPDDDPLVVQLVVLVVVLVVLVVDPDDPVCNVVVNVVSVVSNVVSVVVVCPDPVNVVVVVVVVVVVVVVVVVPPPPPPPPPDD

Secondary structure (DSSP, 8-state):
----------PPP-PPPHHHHHHHHHHHHHHHHHHS---HHHHHHHHHHHHHHHHHHHHHHHHSHHHHHHHHHHHHHHHHHHHHS----------